Protein AF-A0A8S3FBS0-F1 (afdb_monomer_lite)

Radius of gyration: 25.7 Å; chains: 1; bounding box: 44×25×67 Å

InterPro domains:
  IPR008948 L-Aspartase-like [SSF48557] (1-72)

Structure (mmCIF, N/CA/C/O backbone):
data_AF-A0A8S3FBS0-F1
#
_entry.id   AF-A0A8S3FBS0-F1
#
loop_
_atom_site.group_PDB
_atom_site.id
_atom_site.type_symbol
_atom_site.label_atom_id
_atom_site.label_alt_id
_atom_site.label_comp_id
_atom_site.label_asym_id
_atom_site.label_entity_id
_atom_site.label_seq_id
_atom_site.pdbx_PDB_ins_code
_atom_site.Cartn_x
_atom_site.Cartn_y
_atom_site.Cartn_z
_atom_site.occupancy
_atom_site.B_iso_or_equiv
_atom_site.auth_seq_id
_atom_site.auth_comp_id
_atom_site.auth_asym_id
_atom_site.auth_atom_id
_atom_site.pdbx_PDB_model_num
ATOM 1 N N . MET A 1 1 ? 18.555 3.646 -13.199 1.00 89.12 1 MET A N 1
ATOM 2 C CA . MET A 1 1 ? 19.421 3.255 -14.338 1.00 89.12 1 MET A CA 1
ATOM 3 C C . MET A 1 1 ? 20.151 1.927 -14.148 1.00 89.12 1 MET A C 1
ATOM 5 O O . MET A 1 1 ? 20.144 1.145 -15.087 1.00 89.12 1 MET A O 1
ATOM 9 N N . ALA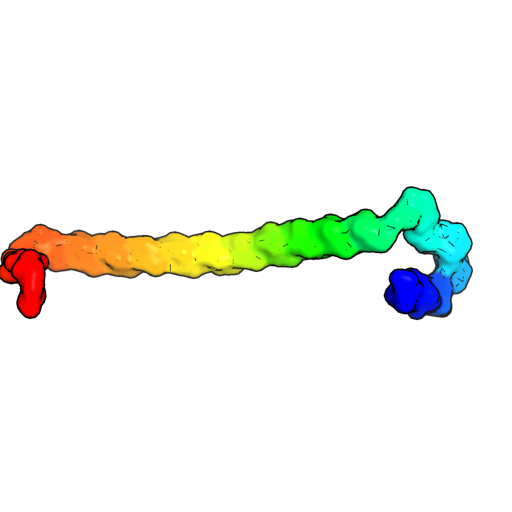 A 1 2 ? 20.710 1.596 -12.974 1.00 97.38 2 ALA A N 1
ATOM 10 C CA . ALA A 1 2 ? 21.385 0.301 -12.764 1.00 97.38 2 ALA A CA 1
ATOM 11 C C . ALA A 1 2 ? 20.520 -0.920 -13.150 1.00 97.38 2 ALA A C 1
ATOM 13 O O . ALA A 1 2 ? 20.931 -1.726 -13.979 1.00 97.38 2 ALA A O 1
ATOM 14 N N . HIS A 1 3 ? 19.284 -0.998 -12.642 1.00 97.88 3 HIS A N 1
ATOM 15 C CA . HIS A 1 3 ? 18.363 -2.085 -12.994 1.00 97.88 3 HIS A CA 1
ATOM 16 C C . HIS A 1 3 ? 17.938 -2.090 -14.468 1.00 97.88 3 HIS A C 1
ATOM 18 O O . HIS A 1 3 ? 17.729 -3.166 -15.014 1.00 97.88 3 HIS A O 1
ATOM 24 N N . VAL A 1 4 ? 17.885 -0.929 -15.134 1.00 97.44 4 VAL A N 1
ATOM 25 C CA . VAL A 1 4 ? 17.644 -0.859 -16.587 1.00 97.44 4 VAL A CA 1
ATOM 26 C C . VAL A 1 4 ? 18.783 -1.561 -17.329 1.00 97.44 4 VAL A C 1
ATOM 28 O O . VAL A 1 4 ? 18.525 -2.469 -18.108 1.00 97.44 4 VAL A O 1
ATOM 31 N N . HIS A 1 5 ? 20.045 -1.240 -17.023 1.00 97.62 5 HIS A N 1
ATOM 32 C CA . HIS A 1 5 ? 21.197 -1.891 -17.660 1.00 97.62 5 HIS A CA 1
ATOM 33 C C . HIS A 1 5 ? 21.288 -3.388 -17.357 1.00 97.62 5 HIS A C 1
ATOM 35 O O . HIS A 1 5 ? 21.557 -4.178 -18.263 1.00 97.62 5 HIS A O 1
ATOM 41 N N . THR A 1 6 ? 21.064 -3.786 -16.104 1.00 98.56 6 THR A N 1
ATOM 42 C CA . THR A 1 6 ? 21.055 -5.202 -15.719 1.00 98.56 6 THR A CA 1
ATOM 43 C C . THR A 1 6 ? 19.975 -5.960 -16.485 1.00 98.56 6 THR A C 1
ATOM 45 O O . THR A 1 6 ? 20.267 -6.988 -17.091 1.00 98.56 6 THR A O 1
ATOM 48 N N . TYR A 1 7 ? 18.753 -5.425 -16.540 1.00 98.19 7 TYR A N 1
ATOM 49 C CA . TYR A 1 7 ? 17.641 -6.082 -17.220 1.00 98.19 7 TYR A CA 1
ATOM 50 C C . TYR A 1 7 ? 17.819 -6.112 -18.743 1.00 98.19 7 TYR A C 1
ATOM 52 O O . TYR A 1 7 ? 17.577 -7.138 -19.372 1.00 98.19 7 TYR A O 1
ATOM 60 N N . SER A 1 8 ? 18.372 -5.051 -19.336 1.00 97.81 8 SER A N 1
ATOM 61 C CA . SER A 1 8 ? 18.752 -5.022 -20.753 1.00 97.81 8 SER A CA 1
ATOM 62 C C . SER A 1 8 ? 19.796 -6.083 -21.122 1.00 97.81 8 SER A C 1
ATOM 64 O O . SER A 1 8 ? 19.709 -6.661 -22.204 1.00 97.81 8 SER A O 1
ATOM 66 N N . ARG A 1 9 ? 20.757 -6.394 -20.235 1.00 98.25 9 ARG A N 1
ATOM 67 C CA . ARG A 1 9 ? 21.716 -7.500 -20.446 1.00 98.25 9 ARG A CA 1
ATOM 68 C C . ARG A 1 9 ? 21.036 -8.868 -20.391 1.00 98.25 9 ARG A C 1
ATOM 70 O O . ARG A 1 9 ? 21.391 -9.747 -21.170 1.00 98.25 9 ARG A O 1
ATOM 77 N N . CYS A 1 10 ? 20.054 -9.039 -19.506 1.00 98.31 10 CYS A N 1
ATOM 78 C CA . CYS A 1 10 ? 19.244 -10.256 -19.426 1.00 98.31 10 CYS A CA 1
ATOM 79 C C . CYS A 1 10 ? 18.295 -10.416 -20.625 1.00 98.31 10 CYS A C 1
ATOM 81 O O . CYS A 1 10 ? 17.941 -11.538 -20.981 1.00 98.31 10 CYS A O 1
ATOM 83 N N . CYS A 1 11 ? 17.901 -9.312 -21.269 1.00 98.00 11 CYS A N 1
ATOM 84 C CA . CYS A 1 11 ? 16.938 -9.298 -22.368 1.00 98.00 11 CYS A CA 1
ATOM 85 C C . CYS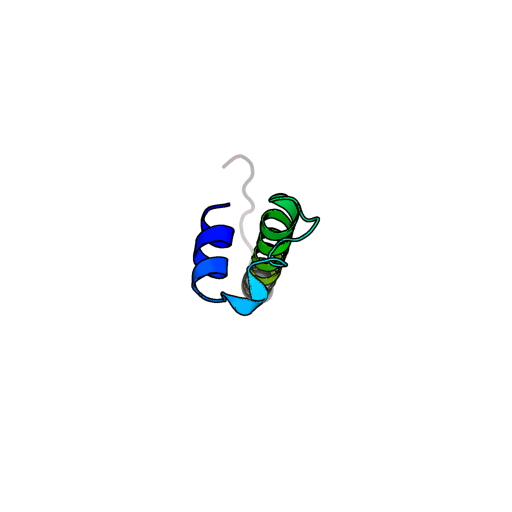 A 1 11 ? 17.497 -8.601 -23.629 1.00 98.00 11 CYS A C 1
ATOM 87 O O . CYS A 1 11 ? 16.982 -7.549 -24.022 1.00 98.00 11 CYS A O 1
ATOM 89 N N . PRO A 1 12 ? 18.493 -9.183 -24.335 1.00 97.81 12 PRO A N 1
ATOM 90 C CA . PRO A 1 12 ? 19.202 -8.493 -25.420 1.00 97.81 12 PRO A CA 1
ATOM 91 C C . PRO A 1 12 ? 18.295 -8.004 -26.555 1.00 97.81 12 PRO A C 1
ATOM 93 O O . PRO A 1 12 ? 18.486 -6.905 -27.065 1.00 97.81 12 PRO A O 1
ATOM 96 N N . LYS A 1 13 ? 17.268 -8.789 -26.915 1.00 98.50 13 LYS A N 1
ATOM 97 C CA . LYS A 1 13 ? 16.299 -8.425 -27.965 1.00 98.50 13 LYS A CA 1
ATOM 98 C C . LYS A 1 13 ? 15.428 -7.220 -27.585 1.00 98.50 13 LYS A C 1
ATOM 100 O O . LYS A 1 13 ? 15.015 -6.480 -28.467 1.00 98.50 13 LYS A O 1
ATOM 105 N N . ALA A 1 14 ? 15.146 -7.033 -26.294 1.00 98.38 14 ALA A N 1
ATOM 106 C CA . ALA A 1 14 ? 14.301 -5.950 -25.786 1.00 98.38 14 ALA A CA 1
ATOM 107 C C . ALA A 1 14 ? 15.106 -4.720 -25.333 1.00 98.38 14 ALA A C 1
ATOM 109 O O . ALA A 1 14 ? 14.530 -3.651 -25.164 1.00 98.38 14 ALA A O 1
ATOM 110 N N . SER A 1 15 ? 16.428 -4.848 -25.171 1.00 98.19 15 SER A N 1
ATOM 111 C CA . SER A 1 15 ? 17.330 -3.773 -24.733 1.00 98.19 15 SER A CA 1
ATOM 112 C C . SER A 1 15 ? 17.059 -2.400 -25.379 1.00 98.19 15 SER A C 1
ATOM 114 O O . SER A 1 15 ? 16.983 -1.429 -24.625 1.00 98.19 15 SER A O 1
ATOM 116 N N . PRO A 1 16 ? 16.825 -2.279 -26.708 1.00 98.12 16 PRO A N 1
ATOM 117 C CA . PRO A 1 16 ? 16.614 -0.974 -27.347 1.00 98.12 16 PRO A CA 1
ATOM 118 C C . PRO A 1 16 ? 15.322 -0.253 -26.939 1.00 98.12 16 PRO A C 1
ATOM 120 O O . PRO A 1 16 ? 15.182 0.935 -27.210 1.00 98.12 16 PRO A O 1
ATOM 123 N N . ILE A 1 17 ? 14.366 -0.968 -26.339 1.00 98.31 17 ILE A N 1
ATOM 124 C CA . ILE A 1 17 ? 13.027 -0.450 -26.023 1.00 98.31 17 ILE A CA 1
ATOM 125 C C . ILE A 1 17 ? 12.689 -0.501 -24.526 1.00 98.31 17 ILE A C 1
ATOM 127 O O . ILE A 1 17 ? 11.638 -0.009 -24.116 1.00 98.31 17 ILE A O 1
ATOM 131 N N . ILE A 1 18 ? 13.558 -1.069 -23.684 1.00 98.12 18 ILE A N 1
ATOM 132 C CA . ILE A 1 18 ? 13.367 -1.049 -22.230 1.00 98.12 18 ILE A CA 1
ATOM 133 C C . ILE A 1 18 ? 13.457 0.403 -21.742 1.00 98.12 18 ILE A C 1
ATOM 135 O O . ILE A 1 18 ? 14.450 1.083 -21.983 1.0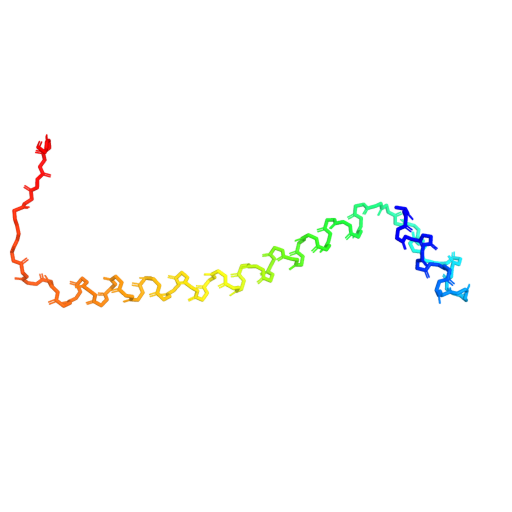0 98.12 18 ILE A O 1
ATOM 139 N N . HIS A 1 19 ? 12.426 0.856 -21.015 1.00 97.94 19 HIS A N 1
ATOM 140 C CA . HIS A 1 19 ? 12.322 2.213 -20.454 1.00 97.94 19 HIS A CA 1
ATOM 141 C C . HIS A 1 19 ? 12.207 3.345 -21.501 1.00 97.94 19 HIS A C 1
ATOM 143 O O . HIS A 1 19 ? 12.441 4.511 -21.185 1.00 97.94 19 HIS A O 1
ATOM 149 N N . LEU A 1 20 ? 11.827 3.019 -22.743 1.00 98.12 20 LEU A N 1
ATOM 150 C CA . LEU A 1 20 ? 11.700 3.984 -23.838 1.00 98.12 20 LEU A CA 1
ATOM 151 C C . LEU A 1 20 ? 10.699 5.103 -23.504 1.00 98.12 20 LEU A C 1
ATOM 153 O O . LEU A 1 20 ? 9.528 4.840 -23.245 1.00 98.12 20 LEU A O 1
ATOM 157 N N . GLY A 1 21 ? 11.167 6.355 -23.529 1.00 97.88 21 GLY A N 1
ATOM 158 C CA . GLY A 1 21 ? 10.347 7.546 -23.270 1.00 97.88 21 GLY A CA 1
ATOM 159 C C . GLY A 1 21 ? 9.952 7.760 -21.803 1.00 97.88 21 GLY A C 1
ATOM 160 O O . GLY A 1 21 ? 9.291 8.748 -21.496 1.00 97.88 21 GLY A O 1
ATOM 161 N N . ALA A 1 22 ? 10.363 6.871 -20.896 1.00 98.00 22 ALA A N 1
ATOM 162 C CA . ALA A 1 22 ? 10.065 6.969 -19.475 1.00 98.00 22 ALA A CA 1
ATOM 163 C C . ALA A 1 22 ? 11.187 7.684 -18.703 1.00 98.00 22 ALA A C 1
ATOM 165 O O . ALA A 1 22 ? 12.348 7.709 -19.113 1.00 98.00 22 ALA A O 1
ATOM 166 N N . THR A 1 23 ? 10.832 8.247 -17.548 1.00 98.06 23 THR A N 1
ATOM 167 C CA . THR A 1 23 ? 11.785 8.736 -16.541 1.00 98.06 23 THR A CA 1
ATOM 168 C C . THR A 1 23 ? 11.892 7.727 -15.401 1.00 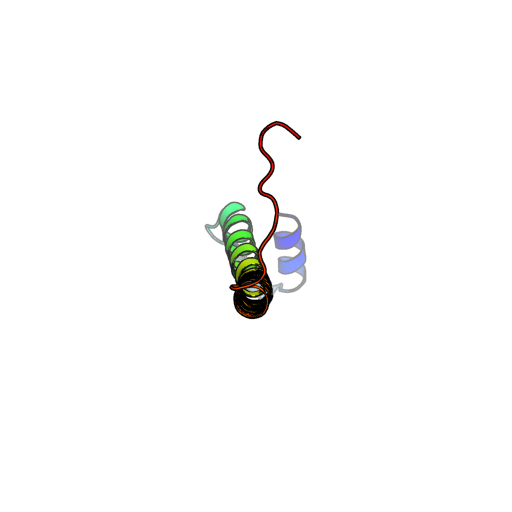98.06 23 THR A C 1
ATOM 170 O O . THR A 1 23 ? 11.047 6.843 -15.258 1.00 98.06 23 THR A O 1
ATOM 173 N N . SER A 1 24 ? 12.887 7.868 -14.523 1.00 96.88 24 SER A N 1
ATOM 174 C CA . SER A 1 24 ? 13.041 6.977 -13.363 1.00 96.88 24 SER A CA 1
ATOM 175 C C . SER A 1 24 ? 11.796 6.910 -12.472 1.00 96.88 24 SER A C 1
ATOM 177 O O . SER A 1 24 ? 11.483 5.836 -11.961 1.00 96.88 24 SER A O 1
ATOM 179 N N . ALA A 1 25 ? 11.067 8.022 -12.334 1.00 98.00 25 ALA A N 1
ATOM 180 C CA . ALA A 1 25 ? 9.846 8.100 -11.531 1.00 98.00 25 ALA A CA 1
ATOM 181 C C . ALA A 1 25 ? 8.709 7.229 -12.090 1.00 98.00 25 ALA A C 1
ATOM 183 O O . ALA A 1 25 ? 7.866 6.770 -11.332 1.00 98.00 25 ALA A O 1
ATOM 184 N N . TYR A 1 26 ? 8.713 6.905 -13.391 1.00 98.38 26 TYR A N 1
ATOM 185 C CA . TYR A 1 26 ? 7.720 5.985 -13.955 1.00 98.38 26 TYR A CA 1
ATOM 186 C C . TYR A 1 26 ? 7.749 4.620 -13.261 1.00 98.38 26 TYR A C 1
ATOM 188 O O . TYR A 1 26 ? 6.697 4.066 -12.969 1.00 98.38 26 TYR A O 1
ATOM 196 N N . VAL A 1 27 ? 8.935 4.066 -12.994 1.00 98.06 27 VAL A N 1
ATOM 197 C CA . VAL A 1 27 ? 9.041 2.767 -12.310 1.00 98.06 27 VAL A CA 1
ATOM 198 C C . VAL A 1 27 ? 9.119 2.906 -10.795 1.00 98.06 27 VAL A C 1
ATOM 200 O O . VAL A 1 27 ? 8.639 2.011 -10.117 1.00 98.06 27 VAL A O 1
ATOM 203 N N . GLY A 1 28 ? 9.707 3.990 -10.275 1.00 98.31 28 GLY A N 1
ATOM 204 C CA . GLY A 1 28 ? 9.808 4.241 -8.834 1.00 98.31 28 GLY A CA 1
ATOM 205 C C . GLY A 1 28 ? 8.435 4.474 -8.215 1.00 98.31 28 GLY A C 1
ATOM 206 O O . GLY A 1 28 ? 7.910 3.600 -7.535 1.00 98.31 28 GLY A O 1
ATOM 207 N N . ASP A 1 29 ? 7.811 5.601 -8.549 1.00 98.69 29 ASP A N 1
ATOM 208 C CA . ASP A 1 29 ? 6.562 6.044 -7.930 1.00 98.69 29 ASP A CA 1
ATOM 209 C C . ASP A 1 29 ? 5.424 5.034 -8.141 1.00 98.69 29 ASP A C 1
ATOM 211 O O . ASP A 1 29 ? 4.675 4.739 -7.214 1.00 98.69 29 ASP A O 1
ATOM 215 N N . ASN A 1 30 ? 5.294 4.445 -9.337 1.00 98.81 30 ASN A N 1
ATOM 216 C CA . ASN A 1 30 ? 4.247 3.443 -9.574 1.00 98.81 30 ASN A CA 1
ATOM 217 C C . ASN A 1 30 ? 4.495 2.137 -8.805 1.00 98.81 30 ASN A C 1
ATOM 219 O O . ASN A 1 30 ? 3.534 1.524 -8.339 1.00 98.81 30 ASN A O 1
ATOM 223 N N . ALA A 1 31 ? 5.751 1.699 -8.654 1.00 98.69 31 ALA A N 1
ATOM 224 C CA . ALA A 1 31 ? 6.055 0.539 -7.819 1.00 98.69 31 ALA A CA 1
ATOM 225 C C . ALA A 1 31 ? 5.783 0.843 -6.341 1.00 98.69 31 ALA A C 1
ATOM 227 O O . ALA A 1 31 ? 5.178 0.015 -5.665 1.00 98.69 31 ALA A O 1
ATOM 228 N N . ASP A 1 32 ? 6.135 2.039 -5.864 1.00 98.75 32 ASP A N 1
ATOM 229 C CA . ASP A 1 32 ? 5.845 2.477 -4.498 1.00 98.75 32 ASP A CA 1
ATOM 230 C C . ASP A 1 32 ? 4.335 2.527 -4.237 1.00 98.75 32 ASP A C 1
ATOM 232 O O . ASP A 1 32 ? 3.873 2.043 -3.207 1.00 98.75 32 ASP A O 1
ATOM 236 N N . LEU A 1 33 ? 3.536 3.029 -5.184 1.00 98.81 33 LEU A N 1
ATOM 237 C CA . LEU A 1 33 ? 2.072 3.016 -5.087 1.00 98.81 33 LEU A CA 1
ATOM 238 C C . LEU A 1 33 ? 1.502 1.597 -5.004 1.00 98.81 33 LEU A C 1
ATOM 240 O O . LEU A 1 33 ? 0.591 1.352 -4.212 1.00 98.81 33 LEU A O 1
ATOM 244 N N . ILE A 1 34 ? 2.043 0.657 -5.781 1.00 98.81 34 ILE A N 1
ATOM 245 C CA . ILE A 1 34 ? 1.653 -0.756 -5.707 1.00 98.81 34 ILE A CA 1
ATOM 246 C C . ILE A 1 34 ? 2.011 -1.335 -4.333 1.00 98.81 34 ILE A C 1
ATOM 248 O O . ILE A 1 34 ? 1.155 -1.930 -3.684 1.00 98.81 34 ILE A O 1
ATOM 252 N N . VAL A 1 35 ? 3.235 -1.104 -3.853 1.00 98.81 35 VAL A N 1
ATOM 253 C CA . VAL A 1 35 ? 3.694 -1.582 -2.540 1.00 98.81 35 VAL A CA 1
ATOM 254 C C . VAL A 1 35 ? 2.850 -0.990 -1.410 1.00 98.81 35 VAL A C 1
ATOM 256 O O . VAL A 1 35 ? 2.447 -1.716 -0.504 1.00 98.81 35 VAL A O 1
ATOM 259 N N . MET A 1 36 ? 2.547 0.309 -1.457 1.00 98.81 36 MET A N 1
ATOM 260 C CA . MET A 1 36 ? 1.714 0.980 -0.457 1.00 98.81 36 MET A CA 1
ATOM 261 C C . MET A 1 36 ? 0.284 0.442 -0.454 1.00 98.81 36 MET A C 1
ATOM 263 O O . MET A 1 36 ? -0.266 0.189 0.617 1.00 98.81 36 MET A O 1
ATOM 267 N N . ARG A 1 37 ? -0.313 0.226 -1.632 1.00 98.62 37 ARG A N 1
ATOM 268 C CA . ARG A 1 37 ? -1.638 -0.397 -1.753 1.00 98.62 37 ARG A CA 1
ATOM 269 C C . ARG A 1 37 ? -1.650 -1.782 -1.106 1.00 98.62 37 ARG A C 1
ATOM 271 O O . ARG A 1 37 ? -2.482 -2.037 -0.242 1.00 98.62 37 ARG A O 1
ATOM 278 N N . ASP A 1 38 ? -0.697 -2.635 -1.468 1.00 98.75 38 ASP A N 1
ATOM 279 C CA . ASP A 1 38 ? -0.624 -4.004 -0.951 1.00 98.75 38 ASP A CA 1
ATOM 280 C C . ASP A 1 38 ? -0.342 -4.012 0.570 1.00 98.75 38 ASP A C 1
ATOM 282 O O . ASP A 1 38 ? -0.868 -4.840 1.317 1.00 98.75 38 ASP A O 1
ATOM 286 N N . ALA A 1 39 ? 0.431 -3.042 1.073 1.00 98.81 39 ALA A N 1
ATOM 287 C CA . ALA A 1 39 ? 0.626 -2.838 2.507 1.00 98.81 39 ALA A CA 1
ATOM 288 C C . ALA A 1 39 ? -0.677 -2.437 3.221 1.00 98.81 39 ALA A C 1
ATOM 290 O O . ALA A 1 39 ? -0.942 -2.924 4.325 1.00 98.81 39 ALA A O 1
ATOM 291 N N . PHE A 1 40 ? -1.516 -1.594 2.610 1.00 98.75 40 PHE A N 1
ATOM 292 C CA . PHE A 1 40 ? -2.820 -1.243 3.175 1.00 98.75 40 PHE A CA 1
ATOM 293 C C . PHE A 1 40 ? -3.776 -2.433 3.233 1.00 98.75 40 PHE A C 1
ATOM 295 O O . PHE A 1 40 ? -4.460 -2.584 4.246 1.00 98.75 40 PHE A O 1
ATOM 302 N N . ASP A 1 41 ? -3.764 -3.321 2.239 1.00 98.44 41 ASP A N 1
ATOM 303 C CA . ASP A 1 41 ? -4.565 -4.552 2.273 1.00 98.44 41 ASP A CA 1
ATOM 304 C C . ASP A 1 41 ? -4.190 -5.436 3.477 1.00 98.44 41 ASP A C 1
ATOM 306 O O . ASP A 1 41 ? -5.056 -6.005 4.148 1.00 98.44 41 ASP A O 1
ATOM 310 N N . ILE A 1 42 ? -2.901 -5.480 3.839 1.00 98.56 42 ILE A N 1
ATOM 311 C CA . ILE A 1 42 ? -2.429 -6.167 5.051 1.00 98.56 42 ILE A CA 1
ATOM 312 C C . ILE A 1 42 ? -2.893 -5.439 6.323 1.00 98.56 42 ILE A C 1
ATOM 314 O O . ILE A 1 42 ? -3.300 -6.084 7.297 1.00 98.56 42 ILE A O 1
ATOM 318 N N . LEU A 1 43 ? -2.792 -4.107 6.358 1.00 98.75 43 LEU A N 1
ATOM 319 C CA . LEU A 1 43 ? -3.101 -3.306 7.546 1.00 98.75 43 LEU A CA 1
ATOM 320 C C . LEU A 1 43 ? -4.598 -3.274 7.865 1.00 98.75 43 LEU A C 1
ATOM 322 O O . LEU A 1 43 ? -4.961 -3.412 9.034 1.00 98.75 43 LEU A O 1
ATOM 326 N N . ILE A 1 44 ? -5.466 -3.148 6.859 1.00 98.69 44 ILE A N 1
ATOM 327 C CA . ILE A 1 44 ? -6.921 -3.042 7.040 1.00 98.69 44 ILE A CA 1
ATOM 328 C C . ILE A 1 44 ? -7.471 -4.266 7.774 1.00 98.69 44 ILE A C 1
ATOM 330 O O . ILE A 1 44 ? -8.204 -4.119 8.752 1.00 98.69 44 ILE A O 1
ATOM 334 N N . VAL A 1 45 ? -7.065 -5.476 7.381 1.00 98.31 45 VAL A N 1
ATOM 335 C CA . VAL A 1 45 ? -7.536 -6.711 8.032 1.00 98.31 45 VAL A CA 1
ATOM 336 C C . VAL A 1 45 ? -7.140 -6.749 9.511 1.00 98.31 45 VAL A C 1
ATOM 338 O O . VAL A 1 45 ? -7.920 -7.187 10.358 1.00 98.31 45 VAL A O 1
ATOM 341 N N . LYS A 1 46 ? -5.937 -6.272 9.849 1.00 98.56 46 LYS A N 1
ATOM 342 C CA . LYS A 1 46 ? -5.463 -6.222 11.240 1.00 98.56 46 LYS A CA 1
ATOM 343 C C . LYS A 1 46 ? -6.203 -5.161 12.047 1.00 98.56 46 LYS A C 1
ATOM 345 O O . LYS A 1 46 ? -6.608 -5.440 13.172 1.00 98.56 46 LYS A O 1
ATOM 350 N N . LEU A 1 47 ? -6.421 -3.981 11.468 1.00 98.75 47 LEU A N 1
ATOM 351 C CA . LEU A 1 47 ? -7.151 -2.894 12.115 1.00 98.75 47 LEU A CA 1
ATOM 352 C C . LEU A 1 47 ? -8.589 -3.307 12.448 1.00 98.75 47 LEU A C 1
ATOM 354 O O . LEU A 1 47 ? -9.032 -3.110 13.577 1.00 98.75 47 LEU A O 1
ATOM 358 N N . VAL A 1 48 ? -9.286 -3.944 11.502 1.00 98.62 48 VAL A N 1
ATOM 359 C CA . VAL A 1 48 ? -10.649 -4.454 11.715 1.00 98.62 48 VAL A CA 1
ATOM 360 C C . VAL A 1 48 ? -10.687 -5.463 12.865 1.00 98.62 48 VAL A C 1
ATOM 362 O O . VAL A 1 48 ? -11.584 -5.396 13.702 1.00 98.62 48 VAL A O 1
ATOM 365 N N . ARG A 1 49 ? -9.687 -6.349 12.974 1.00 98.56 49 ARG A N 1
ATOM 366 C CA . ARG A 1 49 ? -9.585 -7.287 14.106 1.00 98.56 49 ARG A CA 1
ATOM 367 C C . ARG A 1 49 ? -9.384 -6.569 15.438 1.00 98.56 49 ARG A C 1
ATOM 369 O O . ARG A 1 49 ? -10.051 -6.919 16.404 1.00 98.56 49 ARG A O 1
ATOM 376 N N . CYS A 1 50 ? -8.511 -5.562 15.500 1.00 98.69 50 CYS A N 1
ATOM 377 C CA . CYS A 1 50 ? -8.330 -4.766 16.717 1.00 98.69 50 CYS A CA 1
ATOM 378 C C . CYS A 1 50 ? -9.643 -4.102 17.150 1.00 98.69 50 CYS A C 1
ATOM 380 O O . CYS A 1 50 ? -10.014 -4.196 18.317 1.00 98.69 50 CYS A O 1
ATOM 382 N N . ILE A 1 51 ? -10.367 -3.488 16.208 1.00 98.81 51 ILE A N 1
ATOM 383 C CA . ILE A 1 51 ? -11.682 -2.890 16.474 1.00 98.81 51 ILE A CA 1
ATOM 384 C C . ILE A 1 51 ? -12.640 -3.951 17.019 1.00 98.81 51 ILE A C 1
ATOM 386 O O . ILE A 1 51 ? -13.245 -3.730 18.061 1.00 98.81 51 ILE A O 1
ATOM 390 N N . GLN A 1 52 ? -12.722 -5.119 16.379 1.00 98.75 52 GLN A N 1
ATOM 391 C CA . GLN A 1 52 ? -13.586 -6.21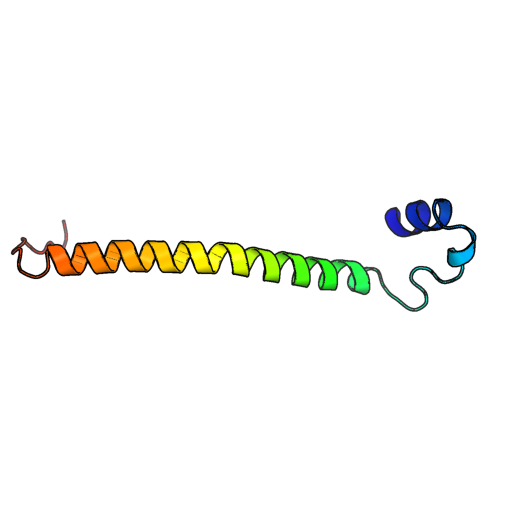4 16.819 1.00 98.75 52 GLN A CA 1
ATOM 392 C C . GLN A 1 52 ? -13.287 -6.656 18.260 1.00 98.75 52 GLN A C 1
ATOM 394 O O . GLN A 1 52 ? -14.221 -6.821 19.042 1.00 98.75 52 GLN A O 1
ATOM 399 N N . PHE A 1 53 ? -12.011 -6.805 18.634 1.00 98.62 53 PHE A N 1
ATOM 400 C CA . PHE A 1 53 ? -11.631 -7.165 20.004 1.00 98.62 53 PHE A CA 1
ATOM 401 C C . PHE A 1 53 ? -12.057 -6.102 21.020 1.00 98.62 53 PHE A C 1
ATOM 403 O O . PHE A 1 53 ? -12.634 -6.443 22.051 1.00 98.62 53 PHE A O 1
ATOM 410 N N . PHE A 1 54 ? -11.831 -4.818 20.726 1.00 98.69 54 PHE A N 1
ATOM 411 C CA . PHE A 1 54 ? -12.264 -3.739 21.615 1.00 98.69 54 PHE A CA 1
ATOM 412 C C . PHE A 1 54 ? -13.786 -3.627 21.699 1.00 98.69 54 PHE A C 1
ATOM 414 O O . PHE A 1 54 ? -14.315 -3.380 22.779 1.00 98.69 54 PHE A O 1
ATOM 421 N N . THR A 1 55 ? -14.502 -3.840 20.592 1.00 98.75 55 THR A N 1
ATOM 422 C CA . THR A 1 55 ? -15.967 -3.873 20.586 1.00 98.75 55 THR A CA 1
ATOM 423 C C . THR A 1 55 ? -16.492 -5.005 21.459 1.00 98.75 55 THR A C 1
ATOM 425 O O . THR A 1 55 ? -17.365 -4.764 22.288 1.00 98.75 55 THR A O 1
ATOM 428 N N . GLN A 1 56 ? -15.942 -6.213 21.321 1.00 98.75 56 GLN A N 1
ATOM 429 C CA . GLN A 1 56 ? -16.341 -7.354 22.141 1.00 98.75 56 GLN A CA 1
ATOM 430 C C . GLN A 1 56 ? -16.064 -7.096 23.627 1.00 98.75 56 GLN A C 1
ATOM 432 O O . GLN A 1 56 ? -16.950 -7.302 24.450 1.00 98.75 56 GLN A O 1
ATOM 437 N N . PHE A 1 57 ? -14.879 -6.577 23.958 1.00 98.62 57 PHE A N 1
ATOM 438 C CA . PHE A 1 57 ? -14.525 -6.205 25.328 1.00 98.62 57 PHE A CA 1
ATOM 439 C C . PHE A 1 57 ? -15.491 -5.158 25.903 1.00 98.62 57 PHE A C 1
ATOM 441 O O . PHE A 1 57 ? -16.030 -5.330 26.992 1.00 98.62 57 PHE A O 1
ATOM 448 N N . ALA A 1 58 ? -15.767 -4.086 25.158 1.00 98.62 58 ALA A N 1
ATOM 449 C CA . ALA A 1 58 ? -16.683 -3.042 25.606 1.00 98.62 58 ALA A CA 1
ATOM 450 C C . ALA A 1 58 ? -18.112 -3.570 25.816 1.00 98.62 58 ALA A C 1
ATOM 452 O O . ALA A 1 58 ? -18.782 -3.143 26.752 1.00 98.62 58 ALA A O 1
ATOM 453 N N . GLN A 1 59 ? -18.576 -4.499 24.974 1.00 98.62 59 GLN A N 1
ATOM 454 C CA . GLN A 1 59 ? -19.884 -5.142 25.124 1.00 98.62 59 GLN A CA 1
ATOM 455 C C . GLN A 1 59 ? -19.940 -6.073 26.341 1.00 98.62 59 GLN A C 1
ATOM 457 O O . GLN A 1 59 ? -20.922 -6.037 27.077 1.00 98.62 59 GLN A O 1
ATOM 462 N N . GLU A 1 60 ? -18.892 -6.869 26.574 1.00 98.62 60 GLU A N 1
ATOM 463 C CA . GLU A 1 60 ? -18.786 -7.780 27.722 1.00 98.62 60 GLU A CA 1
ATOM 464 C C . GLU A 1 60 ? -18.872 -7.025 29.056 1.00 98.62 60 GLU A C 1
ATOM 466 O O . GLU A 1 60 ? -19.588 -7.442 29.965 1.00 98.62 60 GLU A O 1
ATOM 471 N N . TYR A 1 61 ? -18.204 -5.872 29.148 1.00 98.44 61 TYR A N 1
ATOM 472 C CA . TYR A 1 61 ? -18.133 -5.066 30.371 1.00 98.44 61 TYR A CA 1
ATOM 473 C C . TYR A 1 61 ? -19.076 -3.855 30.374 1.00 98.44 61 TYR A C 1
ATOM 475 O O . TYR A 1 61 ? -18.947 -2.980 31.229 1.00 98.44 61 TYR A O 1
ATOM 483 N N . ALA A 1 62 ? -20.061 -3.799 29.471 1.00 98.31 62 ALA A N 1
ATOM 484 C CA . ALA A 1 62 ? -20.923 -2.626 29.286 1.00 98.31 62 ALA A CA 1
ATOM 485 C C . ALA A 1 62 ? -21.710 -2.212 30.545 1.00 98.31 62 ALA A C 1
ATOM 487 O O . ALA A 1 62 ? -22.068 -1.047 30.700 1.00 98.31 62 ALA A O 1
ATOM 488 N N . SER A 1 63 ? -22.003 -3.160 31.439 1.00 98.38 63 SER A N 1
ATOM 489 C CA . SER A 1 63 ? -22.737 -2.920 32.690 1.00 98.38 63 SER A CA 1
ATOM 490 C C . SER A 1 63 ? -21.857 -2.964 33.940 1.00 98.38 63 SER A C 1
ATOM 492 O O . SER A 1 63 ? -22.390 -2.877 35.044 1.00 98.38 63 SER A O 1
ATOM 494 N N . LEU A 1 64 ? -20.534 -3.111 33.799 1.00 98.50 64 LEU A N 1
ATOM 495 C CA . LEU A 1 64 ? -19.614 -3.118 34.934 1.00 98.50 64 LEU A CA 1
ATOM 496 C C . LEU A 1 64 ? -19.361 -1.668 35.392 1.00 98.50 64 LEU A C 1
ATOM 498 O O . LEU A 1 64 ? -18.718 -0.911 34.662 1.00 98.50 64 LEU A O 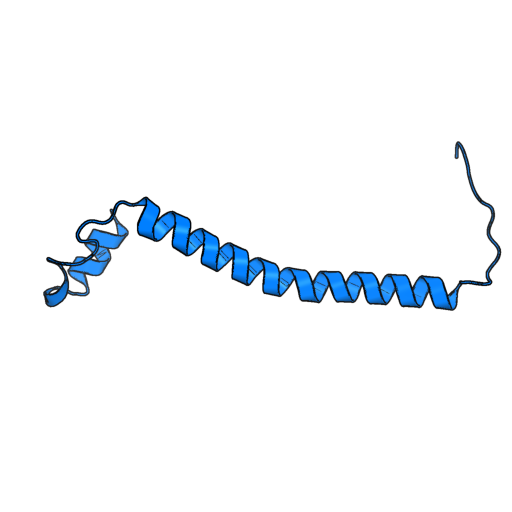1
ATOM 502 N N . PRO A 1 65 ? -19.835 -1.244 36.581 1.00 97.62 65 PRO A N 1
ATOM 503 C CA . PRO A 1 65 ? -19.509 0.080 37.092 1.00 97.62 65 PRO A CA 1
ATOM 504 C C . PRO A 1 65 ? -18.012 0.182 37.403 1.00 97.62 65 PRO A C 1
ATOM 506 O O . PRO A 1 65 ? -17.407 -0.744 37.940 1.00 97.62 65 PRO A O 1
ATOM 509 N N . THR A 1 66 ? -17.424 1.341 37.115 1.00 97.00 66 THR A N 1
ATOM 510 C CA . THR A 1 66 ? -16.043 1.676 37.482 1.00 97.00 66 THR A CA 1
ATOM 511 C C . THR A 1 66 ? -15.959 3.132 37.927 1.00 97.00 66 THR A C 1
ATOM 513 O O . THR A 1 66 ? -16.793 3.955 37.543 1.00 97.00 66 THR A O 1
ATOM 516 N N . LEU A 1 67 ? -14.952 3.466 38.737 1.00 97.50 67 LEU A N 1
ATOM 517 C CA . LEU A 1 67 ? -14.664 4.853 39.083 1.00 97.50 67 LEU A CA 1
ATOM 518 C C . LEU A 1 67 ? -14.031 5.552 37.873 1.00 97.50 67 LEU A C 1
ATOM 520 O O . LEU A 1 67 ? -13.022 5.094 37.338 1.00 97.50 67 LEU A O 1
ATOM 524 N N . GLY A 1 68 ? -14.633 6.654 37.432 1.00 96.44 68 GLY A N 1
ATOM 525 C CA . GLY A 1 68 ? -14.018 7.542 36.451 1.00 96.44 68 GLY A CA 1
ATOM 526 C C . GLY A 1 68 ? -12.971 8.424 37.126 1.00 96.44 68 GLY A C 1
ATOM 527 O O . GLY A 1 68 ? -13.260 9.037 38.151 1.00 96.44 68 GLY A O 1
ATOM 528 N N . TYR A 1 69 ? -11.774 8.504 36.549 1.00 95.94 69 TYR A N 1
ATOM 529 C CA . TYR A 1 69 ? -10.696 9.351 37.056 1.00 95.94 69 TYR A CA 1
ATOM 530 C C . TYR A 1 69 ? -10.551 10.603 36.192 1.00 95.94 69 TYR A C 1
ATOM 532 O O . TYR A 1 69 ? -10.391 10.516 34.975 1.00 95.94 69 TYR A O 1
ATOM 540 N N . THR A 1 70 ? -10.549 11.769 36.832 1.00 96.31 70 THR A N 1
ATOM 541 C CA . THR A 1 70 ? -10.026 13.015 36.266 1.00 96.31 70 THR A CA 1
ATOM 542 C C . THR A 1 70 ? -8.844 13.455 37.127 1.00 96.31 70 THR A C 1
ATOM 544 O O . THR A 1 70 ? -8.867 13.280 38.339 1.00 96.31 70 THR A O 1
ATOM 547 N N . HIS A 1 71 ? -7.789 13.987 36.506 1.00 94.75 71 HIS A N 1
ATOM 548 C CA . HIS A 1 71 ? -6.566 14.470 37.179 1.00 94.75 71 HIS A CA 1
ATOM 549 C C . HIS A 1 71 ? -5.665 13.434 37.890 1.00 94.75 71 HIS A C 1
ATOM 551 O O . HIS A 1 71 ? -4.655 13.861 38.433 1.00 94.75 71 HIS A O 1
ATOM 557 N N . MET A 1 72 ? -5.974 12.130 37.803 1.00 72.50 72 MET A N 1
ATOM 558 C CA . MET A 1 72 ? -5.180 10.982 38.302 1.00 72.50 72 MET A CA 1
ATOM 559 C C . MET A 1 72 ? -4.621 11.141 39.722 1.00 72.50 72 MET A C 1
ATOM 561 O O . MET A 1 72 ? -3.412 11.423 39.873 1.00 72.50 72 MET A O 1
#

Secondary structure (DSSP, 8-state):
-HHHHHHHHH-TTTGGGTTTT--HHHHHHHHHHHHHHHHHHHHHHHHHHHHHHHHHHHHHTTT---PPPS--

pLDDT: mean 97.71, std 3.26, range [72.5, 98.81]

Organism: NCBI:txid392030

Sequence (72 aa):
MAHVHTYSRCCPKASPIIHLGATSAYVGDNADLIVMRDAFDILIVKLVRCIQFFTQFAQEYASLPTLGYTHM

Foldseek 3Di:
DVVLVVVCVVPVVCNVPRQPPHDPCVCVVVVVVVVVVVVVVVVVVVVVVVVVVVVVVCVVCVPPDDDDDDPD